Protein AF-A0A5N1GLS6-F1 (afdb_monomer_lite)

Foldseek 3Di:
DDQWDDDPVPDAIWGKLVVVCVVVVHDSVVSVVVCVVCVVVLVVQHDKDWDWDQDPVRDTDTIIIRGGHPVPDPPVPVLNVDDPVRNVVVVVLVVLLVVCVVVVDDPVRNVVVRD

Secondary structure (DSSP, 8-state):
----B-STTTSPPEEEHHHHHHHTT--HHHHHHHHHHTHHHHHHHS-EEEEEEE-TTS-EEEEEEEE--TTSS----HHHHS-HHHHHHHHHHHHHHHHHHHTT--HHHHHHHH-

pLDDT: mean 77.06, std 13.65, range [40.78, 93.69]

Structure (mmCIF, N/CA/C/O backbone):
data_AF-A0A5N1GLS6-F1
#
_entry.id   AF-A0A5N1GLS6-F1
#
loop_
_atom_site.group_PDB
_atom_site.id
_atom_site.type_symbol
_atom_site.label_atom_id
_atom_site.label_alt_id
_atom_site.label_comp_id
_atom_site.label_asym_id
_atom_site.label_entity_id
_atom_site.label_seq_id
_atom_site.pdbx_PDB_ins_code
_atom_site.Cartn_x
_atom_site.Cartn_y
_atom_site.Cartn_z
_atom_site.occupancy
_atom_site.B_iso_or_equiv
_atom_site.auth_seq_id
_atom_site.auth_comp_id
_atom_site.auth_asym_id
_atom_site.auth_atom_id
_atom_site.pdbx_PDB_model_num
ATOM 1 N N . MET A 1 1 ? -7.972 15.994 2.883 1.00 52.28 1 MET A N 1
ATOM 2 C CA . MET A 1 1 ? -7.408 15.013 3.831 1.00 52.28 1 MET A CA 1
ATOM 3 C C . MET A 1 1 ? -6.460 14.088 3.074 1.00 52.28 1 MET A C 1
ATOM 5 O O . MET A 1 1 ? -6.798 13.715 1.957 1.00 52.28 1 MET A O 1
ATOM 9 N N . GLN A 1 2 ? -5.273 13.778 3.602 1.00 53.19 2 GLN A N 1
ATOM 10 C CA . GLN A 1 2 ? -4.263 12.982 2.891 1.0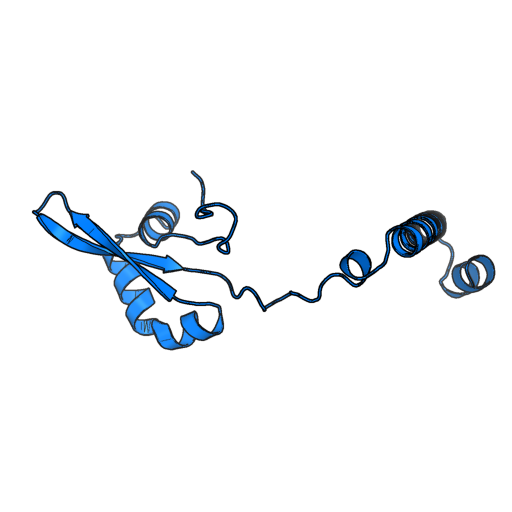0 53.19 2 GLN A CA 1
ATOM 11 C C . GLN A 1 2 ? -4.276 11.536 3.400 1.00 53.19 2 GLN A C 1
ATOM 13 O O . GLN A 1 2 ? -4.043 11.295 4.576 1.00 53.19 2 GLN A O 1
ATOM 18 N N . LEU A 1 3 ? -4.552 10.573 2.517 1.00 62.19 3 LEU A N 1
ATOM 19 C CA . LEU A 1 3 ? -4.688 9.154 2.884 1.00 62.19 3 LEU A CA 1
ATOM 20 C C . LEU A 1 3 ? -3.330 8.438 3.028 1.00 62.19 3 LEU A C 1
ATOM 22 O O . LEU A 1 3 ? -3.244 7.361 3.616 1.00 62.19 3 LEU A O 1
ATOM 26 N N . VAL A 1 4 ? -2.262 9.022 2.480 1.00 64.62 4 VAL A N 1
ATOM 27 C CA . VAL A 1 4 ? -0.961 8.367 2.302 1.00 64.62 4 VAL A CA 1
ATOM 28 C C . VAL A 1 4 ? 0.169 9.228 2.862 1.00 64.62 4 VAL A C 1
ATOM 30 O O . VAL A 1 4 ? 0.352 10.370 2.439 1.00 64.62 4 VAL A O 1
ATOM 33 N N . TYR A 1 5 ? 0.956 8.652 3.773 1.00 64.56 5 TYR A N 1
ATOM 34 C CA . TYR A 1 5 ? 2.082 9.292 4.456 1.00 64.56 5 TYR A CA 1
ATOM 35 C C . TYR A 1 5 ? 3.402 8.644 4.056 1.00 64.56 5 TYR A C 1
ATOM 37 O O . TYR A 1 5 ? 3.500 7.422 3.965 1.00 64.56 5 TYR A O 1
ATOM 45 N N . LEU A 1 6 ? 4.432 9.471 3.880 1.00 66.06 6 LEU A N 1
ATOM 46 C CA . LEU A 1 6 ? 5.808 9.057 3.613 1.00 66.06 6 LEU A CA 1
ATOM 47 C C . LEU A 1 6 ? 6.684 9.509 4.787 1.00 66.06 6 LEU A C 1
ATOM 49 O O . LEU A 1 6 ? 6.700 10.690 5.123 1.00 66.06 6 LEU A O 1
ATOM 53 N N . GLU A 1 7 ? 7.416 8.590 5.420 1.00 57.56 7 GLU A N 1
ATOM 54 C CA . GLU A 1 7 ? 8.451 8.957 6.396 1.00 57.56 7 GLU A CA 1
ATOM 55 C C . GLU A 1 7 ? 9.793 9.138 5.667 1.00 57.56 7 GLU A C 1
ATOM 57 O O . GLU A 1 7 ? 10.357 8.192 5.116 1.00 57.56 7 GLU A O 1
ATOM 62 N N . ASN A 1 8 ? 10.291 10.380 5.649 1.00 54.00 8 ASN A N 1
ATOM 63 C CA . ASN A 1 8 ? 11.650 10.782 5.252 1.00 54.00 8 ASN A CA 1
ATOM 64 C C . ASN A 1 8 ? 12.162 10.253 3.895 1.00 54.00 8 ASN A C 1
ATOM 66 O O . ASN A 1 8 ? 13.361 10.028 3.733 1.00 54.00 8 ASN A O 1
ATOM 70 N N . GLY A 1 9 ? 11.272 10.035 2.920 1.00 54.31 9 GLY A N 1
ATOM 71 C CA . GLY A 1 9 ? 11.624 9.684 1.534 1.00 54.31 9 GLY A CA 1
ATOM 72 C C . GLY A 1 9 ? 12.297 8.317 1.329 1.00 54.31 9 GLY A C 1
ATOM 73 O O . GLY A 1 9 ? 12.618 7.977 0.196 1.00 54.31 9 GLY A O 1
ATOM 74 N N . LYS A 1 10 ? 12.514 7.532 2.395 1.00 54.19 10 LYS A N 1
ATOM 75 C CA . LYS A 1 10 ? 13.148 6.199 2.343 1.00 54.19 10 LYS A CA 1
ATOM 76 C C . LYS A 1 10 ? 12.204 5.053 2.694 1.00 54.19 10 LYS A C 1
ATOM 78 O O . LYS A 1 10 ? 12.513 3.910 2.376 1.00 54.19 10 LYS A O 1
ATOM 83 N N . GLU A 1 11 ? 11.079 5.333 3.349 1.00 61.28 11 GLU A N 1
ATOM 84 C CA . GLU A 1 11 ? 10.084 4.314 3.684 1.00 61.28 11 GLU A CA 1
ATOM 85 C C . GLU A 1 11 ? 8.900 4.330 2.716 1.00 61.28 11 GLU A C 1
ATOM 87 O O . GLU A 1 11 ? 8.429 5.399 2.319 1.00 61.28 11 GLU A O 1
ATOM 92 N N . ALA A 1 12 ? 8.371 3.145 2.394 1.00 63.56 12 ALA A N 1
ATOM 93 C CA . ALA A 1 12 ? 7.150 3.036 1.613 1.00 63.56 12 ALA A CA 1
ATOM 94 C C . ALA A 1 12 ? 5.954 3.754 2.253 1.00 63.56 12 ALA A C 1
ATOM 96 O O . ALA A 1 12 ? 5.839 3.796 3.492 1.00 63.56 12 ALA A O 1
ATOM 97 N N . PRO A 1 13 ? 5.042 4.257 1.397 1.00 76.00 13 PRO A N 1
ATOM 98 C CA . PRO A 1 13 ? 3.822 4.915 1.823 1.00 76.00 13 PRO A CA 1
ATOM 99 C C . PRO A 1 13 ? 3.019 4.057 2.801 1.00 76.00 13 PRO A C 1
ATOM 101 O O . PRO A 1 13 ? 2.919 2.835 2.661 1.00 76.00 13 PRO A O 1
ATOM 104 N N . TYR A 1 14 ? 2.435 4.711 3.801 1.00 80.62 14 TYR A N 1
ATOM 105 C CA . TYR A 1 14 ? 1.557 4.071 4.772 1.00 80.62 14 TYR A CA 1
ATOM 106 C C . TYR A 1 14 ? 0.319 4.913 5.067 1.00 80.62 14 TYR A C 1
ATOM 108 O O . TYR A 1 14 ? 0.326 6.136 4.929 1.00 80.62 14 TYR A O 1
ATOM 116 N N . THR A 1 15 ? -0.725 4.243 5.541 1.00 86.56 15 THR A N 1
ATOM 117 C CA . THR A 1 15 ? -1.955 4.862 6.043 1.00 86.56 15 THR A CA 1
ATOM 118 C C . THR A 1 15 ? -2.115 4.544 7.527 1.00 86.56 15 THR A C 1
ATOM 120 O O . THR A 1 15 ? -1.756 3.451 7.974 1.00 86.56 15 THR A O 1
ATOM 123 N N . LEU A 1 16 ? -2.621 5.502 8.304 1.00 88.81 16 LEU A N 1
ATOM 124 C CA . LEU A 1 16 ? -2.882 5.335 9.737 1.00 88.81 16 LEU A CA 1
ATOM 125 C C . LEU A 1 16 ? -4.310 4.846 9.998 1.00 88.81 16 LEU A C 1
ATOM 127 O O . LEU A 1 16 ? -5.223 5.163 9.235 1.00 88.81 16 LEU A O 1
ATOM 131 N N . SER A 1 17 ? -4.525 4.087 11.075 1.00 89.00 17 SER A N 1
ATOM 132 C CA . SER A 1 17 ? -5.861 3.579 11.404 1.00 89.00 17 SER A CA 1
ATOM 133 C C . SER A 1 17 ? -6.816 4.677 11.856 1.00 89.00 17 SER A C 1
ATOM 135 O O . SER A 1 17 ? -8.011 4.557 11.597 1.00 89.00 17 SER A O 1
ATOM 137 N N . SER A 1 18 ? -6.300 5.748 12.461 1.00 87.88 18 SER A N 1
ATOM 138 C CA . SER A 1 18 ? -7.051 6.973 12.771 1.00 87.88 18 SER A CA 1
ATOM 139 C C . SER A 1 18 ? -7.692 7.584 11.520 1.00 87.88 18 SER A C 1
ATOM 141 O O . SER A 1 18 ? -8.876 7.902 11.508 1.00 87.88 18 SER A O 1
ATOM 143 N N . ILE A 1 19 ? -6.942 7.631 10.423 1.00 87.19 19 ILE A N 1
ATOM 144 C CA . ILE A 1 19 ? -7.388 8.209 9.149 1.00 87.19 19 ILE A CA 1
ATOM 145 C C . ILE A 1 19 ? -8.384 7.298 8.448 1.00 87.19 19 ILE A C 1
ATOM 147 O O . ILE A 1 19 ? -9.382 7.769 7.916 1.00 87.19 19 ILE A O 1
ATOM 151 N N . VAL A 1 20 ? -8.153 5.982 8.479 1.00 87.94 20 VAL A N 1
ATOM 152 C CA . VAL A 1 20 ? -9.139 5.015 7.971 1.00 87.94 20 VAL A CA 1
ATOM 153 C C . VAL A 1 20 ? -10.456 5.142 8.737 1.00 87.94 20 VAL A C 1
ATOM 155 O O . VAL A 1 20 ? -11.516 5.062 8.127 1.00 87.94 20 VAL A O 1
ATOM 158 N N . ALA A 1 21 ? -10.392 5.340 10.055 1.00 90.44 21 ALA A N 1
ATOM 159 C CA . ALA A 1 21 ? -11.569 5.523 10.893 1.00 90.44 21 ALA A CA 1
ATOM 160 C C . ALA A 1 21 ? -12.327 6.809 10.543 1.00 90.44 21 ALA A C 1
ATOM 162 O O . ALA A 1 21 ? -13.542 6.758 10.372 1.00 90.44 21 ALA A O 1
ATOM 163 N N . GLU A 1 22 ? -11.609 7.920 10.356 1.00 88.88 22 GLU A N 1
ATOM 164 C CA . GLU A 1 22 ? -12.189 9.197 9.932 1.00 88.88 22 GLU A CA 1
ATOM 165 C C . GLU A 1 22 ? -12.826 9.099 8.539 1.00 88.88 22 GLU A C 1
ATOM 167 O O . GLU A 1 22 ? -13.983 9.466 8.369 1.00 88.88 22 GLU A O 1
ATOM 172 N N . CYS A 1 23 ? -12.128 8.518 7.556 1.00 86.44 23 CYS A N 1
ATOM 173 C CA . CYS A 1 23 ?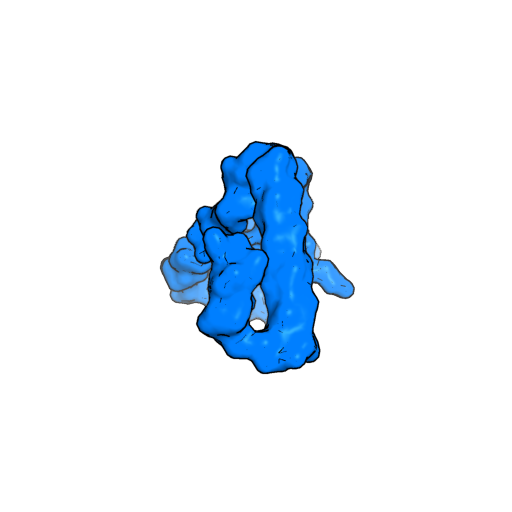 -12.656 8.351 6.198 1.00 86.44 23 CYS A CA 1
ATOM 174 C C . CYS A 1 23 ? -13.850 7.391 6.110 1.00 86.44 23 CYS A C 1
ATOM 176 O O . CYS A 1 23 ? -14.656 7.512 5.192 1.00 86.44 23 CYS A O 1
ATOM 178 N N . ALA A 1 24 ? -13.943 6.408 7.007 1.00 88.38 24 ALA A N 1
ATOM 179 C CA . ALA A 1 24 ? -15.058 5.465 7.053 1.00 88.38 24 ALA A CA 1
ATOM 180 C C . ALA A 1 24 ? -16.164 5.889 8.037 1.00 88.38 24 ALA A C 1
ATOM 182 O O . ALA A 1 24 ? -17.118 5.135 8.207 1.00 88.38 24 ALA A O 1
ATOM 183 N N . GLU A 1 25 ? -16.027 7.050 8.691 1.00 90.38 25 GLU A N 1
ATOM 184 C CA . GLU A 1 25 ? -16.952 7.571 9.709 1.00 90.38 25 GLU A CA 1
ATOM 185 C C . GLU A 1 25 ? -17.270 6.552 10.821 1.00 90.38 25 GLU A C 1
ATOM 187 O O . GLU A 1 25 ? -18.379 6.467 11.352 1.00 90.38 25 GLU A O 1
ATOM 192 N N . VAL A 1 26 ? -16.272 5.748 11.197 1.00 92.50 26 VAL A N 1
ATOM 193 C CA . VAL A 1 26 ? -16.386 4.746 12.263 1.00 92.50 26 VAL A CA 1
ATOM 194 C C . VAL A 1 26 ? -15.467 5.082 13.425 1.00 92.50 26 VAL A C 1
ATOM 196 O O . VAL A 1 26 ? -14.418 5.697 13.277 1.00 92.50 26 VAL A O 1
ATOM 199 N N . GLN A 1 27 ? -15.828 4.600 14.612 1.00 89.62 27 GLN A N 1
ATOM 200 C CA . GLN A 1 27 ? -14.985 4.742 15.795 1.00 89.62 27 GLN A CA 1
ATOM 201 C C . GLN A 1 27 ? -13.619 4.076 15.586 1.00 89.62 27 GLN A C 1
ATOM 203 O O . GLN A 1 27 ? -13.543 2.923 15.145 1.00 89.62 27 GLN A O 1
ATOM 208 N N . HIS A 1 28 ? -12.541 4.765 15.977 1.00 89.69 28 HIS A N 1
ATOM 209 C CA . HIS A 1 28 ? -11.169 4.277 15.800 1.00 89.69 28 HIS A CA 1
ATOM 210 C C . HIS A 1 28 ? -10.968 2.880 16.405 1.00 89.69 28 HIS A C 1
ATOM 212 O O . HIS A 1 28 ? -10.437 1.991 15.737 1.00 89.69 28 HIS A O 1
ATOM 218 N N . HIS A 1 29 ? -11.526 2.633 17.597 1.00 88.56 29 HIS A N 1
ATOM 219 C CA . HIS A 1 29 ? -11.494 1.330 18.268 1.00 88.56 29 HIS A CA 1
ATOM 220 C C . HIS A 1 29 ? -12.011 0.171 17.393 1.00 88.56 29 HIS A C 1
ATOM 222 O O . HIS A 1 29 ? -11.469 -0.939 17.440 1.00 88.56 29 HIS A O 1
ATOM 228 N N . THR A 1 30 ? -13.039 0.412 16.574 1.00 90.94 30 THR A N 1
ATOM 229 C CA . THR A 1 30 ? -13.602 -0.591 15.660 1.00 90.94 30 THR A CA 1
ATOM 230 C C . THR A 1 30 ? -12.571 -0.998 14.615 1.00 90.94 30 THR A C 1
ATOM 232 O O . THR A 1 30 ? -12.329 -2.193 14.416 1.00 90.94 30 THR A O 1
ATOM 235 N N . VAL A 1 31 ? -11.900 -0.020 14.005 1.00 90.94 31 VAL A N 1
ATOM 236 C CA . VAL A 1 31 ? -10.821 -0.254 13.037 1.00 90.94 31 VAL A CA 1
ATOM 237 C C . VAL A 1 31 ? -9.665 -0.995 13.704 1.00 90.94 31 VAL A C 1
ATOM 239 O O . VAL A 1 31 ? -9.206 -2.017 13.192 1.00 90.94 31 VAL A O 1
ATOM 242 N N . THR A 1 32 ? -9.249 -0.571 14.900 1.00 91.06 32 THR A N 1
ATOM 243 C CA . THR A 1 32 ? -8.172 -1.231 15.650 1.00 91.06 32 THR A CA 1
ATOM 244 C C . THR A 1 32 ? -8.494 -2.699 15.953 1.00 91.06 32 THR A C 1
ATOM 246 O O . THR A 1 32 ? -7.640 -3.581 15.820 1.00 91.06 32 THR A O 1
ATOM 249 N N . ARG A 1 33 ? -9.739 -2.989 16.352 1.00 92.12 33 ARG A N 1
ATOM 250 C CA . ARG A 1 33 ? -10.224 -4.352 16.615 1.00 92.12 33 ARG A CA 1
ATOM 251 C C . ARG A 1 33 ? -10.205 -5.203 15.346 1.00 92.12 33 ARG A C 1
ATOM 253 O O . ARG A 1 33 ? -9.772 -6.357 15.401 1.00 92.12 33 ARG A O 1
ATOM 260 N N . LEU A 1 34 ? -10.637 -4.650 14.212 1.00 92.19 34 LEU A N 1
ATOM 261 C CA . LEU A 1 34 ? -10.617 -5.338 12.918 1.00 92.19 34 LEU A CA 1
ATOM 262 C C . LEU A 1 34 ? -9.191 -5.646 12.456 1.00 92.19 34 LEU A C 1
ATOM 264 O O . LEU A 1 34 ? -8.923 -6.779 12.050 1.00 92.19 34 LEU A O 1
ATOM 268 N N . ILE A 1 35 ? -8.269 -4.690 12.599 1.00 91.12 35 ILE A N 1
ATOM 269 C CA . ILE A 1 35 ? -6.852 -4.875 12.265 1.00 91.12 35 ILE A CA 1
ATOM 270 C C . ILE A 1 35 ? -6.253 -6.016 13.087 1.00 91.12 35 ILE A C 1
ATOM 272 O O . ILE A 1 35 ? -5.630 -6.909 12.520 1.00 91.12 35 ILE A O 1
ATOM 276 N N . ARG A 1 36 ? -6.503 -6.056 14.402 1.00 89.62 36 ARG A N 1
ATOM 277 C CA . ARG A 1 36 ? -6.041 -7.153 15.273 1.00 89.62 36 ARG A CA 1
ATOM 278 C C . ARG A 1 36 ? -6.633 -8.500 14.863 1.00 89.62 36 ARG A C 1
ATOM 280 O O . ARG A 1 36 ? -5.903 -9.475 14.719 1.00 89.62 36 ARG A O 1
ATOM 287 N N . LYS A 1 37 ? -7.946 -8.551 14.611 1.00 93.69 37 LYS A N 1
ATOM 288 C CA . LYS A 1 37 ? -8.645 -9.782 14.201 1.00 93.69 37 LYS A CA 1
ATOM 289 C C . LYS A 1 37 ? -8.129 -10.328 12.867 1.00 93.69 37 LYS A C 1
ATOM 291 O O . LYS A 1 37 ? -8.083 -11.539 12.674 1.00 93.69 37 LYS A O 1
ATOM 296 N N . ARG A 1 38 ? -7.771 -9.449 11.929 1.00 90.56 38 ARG A N 1
ATOM 297 C CA . ARG A 1 38 ? -7.336 -9.810 10.571 1.00 90.56 38 ARG A CA 1
ATOM 298 C C . ARG A 1 38 ? -5.833 -9.642 10.355 1.00 90.56 38 ARG A C 1
ATOM 300 O O . ARG A 1 38 ? -5.387 -9.689 9.213 1.00 90.56 38 ARG A O 1
ATOM 307 N N . GLN A 1 39 ? -5.040 -9.523 11.419 1.00 86.62 39 GLN A N 1
ATOM 308 C CA . GLN A 1 39 ? -3.622 -9.170 11.331 1.00 86.62 39 GLN A CA 1
ATOM 309 C C . GLN A 1 39 ? -2.819 -10.130 10.442 1.00 86.62 39 GLN A C 1
ATOM 311 O O . GLN A 1 39 ? -2.035 -9.686 9.611 1.00 86.62 39 GLN A O 1
ATOM 316 N N . SER A 1 40 ? -3.071 -11.440 10.541 1.00 84.88 40 SER A N 1
ATOM 317 C CA . SER A 1 40 ? -2.437 -12.447 9.673 1.00 84.88 40 SER A CA 1
ATOM 318 C C . SER A 1 40 ? -2.761 -12.237 8.187 1.00 84.88 40 SER A C 1
ATOM 320 O O . SER A 1 40 ? -1.890 -12.391 7.338 1.00 84.88 40 SER A O 1
ATOM 322 N N . SER A 1 41 ? -3.998 -11.847 7.861 1.00 84.50 41 SER A N 1
ATOM 323 C CA . SER A 1 41 ? -4.400 -11.557 6.479 1.00 84.50 41 SER A CA 1
ATOM 324 C C . SER A 1 41 ? -3.806 -10.240 5.988 1.00 84.50 41 SER A C 1
ATOM 326 O O . SER A 1 41 ? -3.292 -10.196 4.879 1.00 84.50 41 SER A O 1
ATOM 328 N N . LEU A 1 42 ? -3.803 -9.200 6.825 1.00 84.50 42 LEU A N 1
ATOM 329 C CA . LEU A 1 42 ? -3.200 -7.906 6.498 1.00 84.50 42 LEU A CA 1
ATOM 330 C C . LEU A 1 42 ? -1.688 -8.024 6.269 1.00 84.50 42 LEU A C 1
ATOM 332 O O . LEU A 1 42 ? -1.177 -7.456 5.311 1.00 84.50 42 LEU A O 1
ATOM 336 N N . ASN A 1 43 ? -1.000 -8.862 7.048 1.00 82.88 43 ASN A N 1
ATOM 337 C CA . ASN A 1 43 ? 0.423 -9.146 6.859 1.00 82.88 43 ASN A CA 1
ATOM 338 C C . ASN A 1 43 ? 0.757 -9.786 5.495 1.00 82.88 43 ASN A C 1
ATOM 340 O O . ASN A 1 43 ? 1.900 -9.700 5.052 1.00 82.88 43 ASN A O 1
ATOM 344 N N . LYS A 1 44 ? -0.214 -10.399 4.796 1.00 81.38 44 LYS A N 1
ATOM 345 C CA . LYS A 1 44 ? -0.022 -10.895 3.416 1.00 81.38 44 LYS A CA 1
ATOM 346 C C . LYS A 1 44 ? 0.051 -9.754 2.395 1.00 81.38 44 LYS A C 1
ATOM 348 O O . LYS A 1 44 ? 0.706 -9.902 1.361 1.00 81.38 44 LYS A O 1
ATOM 353 N N . PHE A 1 45 ? -0.617 -8.637 2.690 1.00 75.88 45 PHE A N 1
ATOM 354 C CA . PHE A 1 45 ? -0.711 -7.451 1.837 1.00 75.88 45 PHE A CA 1
ATOM 355 C C . PHE A 1 45 ? 0.331 -6.382 2.157 1.00 75.88 45 PHE A C 1
ATOM 357 O O . PHE A 1 45 ? 0.424 -5.420 1.409 1.00 75.88 45 PHE A O 1
ATOM 364 N N . GLY A 1 46 ? 1.115 -6.539 3.223 1.00 75.12 46 GLY A N 1
ATOM 365 C CA . GLY A 1 46 ? 2.165 -5.600 3.609 1.00 75.12 46 GLY A CA 1
ATOM 366 C C . GLY A 1 46 ? 2.438 -5.640 5.110 1.00 75.12 46 GLY A C 1
ATOM 367 O O . GLY A 1 46 ? 1.761 -6.332 5.865 1.00 75.12 46 GLY A O 1
ATOM 368 N N . LYS A 1 47 ? 3.473 -4.930 5.567 1.00 79.75 47 LYS A N 1
ATOM 369 C CA . LYS A 1 47 ? 3.869 -4.952 6.983 1.00 79.75 47 LYS A CA 1
ATOM 370 C C . LYS A 1 47 ? 2.940 -4.060 7.808 1.00 79.75 47 LYS A C 1
ATOM 372 O O . LYS A 1 47 ? 2.908 -2.849 7.604 1.00 79.75 47 LYS A O 1
ATOM 377 N N . VAL A 1 48 ? 2.252 -4.645 8.787 1.00 83.06 48 VAL A N 1
ATOM 378 C CA . VAL A 1 48 ? 1.445 -3.895 9.759 1.00 83.06 48 VAL A CA 1
ATOM 379 C C . VAL A 1 48 ? 2.315 -3.493 10.952 1.00 83.06 48 VAL A C 1
ATOM 381 O O . VAL A 1 48 ? 2.814 -4.347 11.686 1.00 83.06 48 VAL A O 1
ATOM 384 N N . GLY A 1 49 ? 2.503 -2.187 11.146 1.00 84.75 49 GLY A N 1
ATOM 385 C CA . GLY A 1 49 ? 3.178 -1.603 12.311 1.00 84.75 49 GLY A CA 1
ATOM 386 C C . GLY A 1 49 ? 2.212 -0.811 13.192 1.00 84.75 49 GLY A C 1
ATOM 387 O O . GLY A 1 49 ? 1.028 -0.709 12.887 1.00 84.75 49 GLY A O 1
ATOM 388 N N . PHE A 1 50 ? 2.706 -0.221 14.280 1.00 86.12 50 PHE A N 1
ATOM 389 C CA . PHE A 1 50 ? 1.936 0.727 15.088 1.00 86.12 50 PHE A CA 1
ATOM 390 C C . PHE A 1 50 ? 2.841 1.789 15.713 1.00 86.12 50 PHE A C 1
ATOM 392 O O . PHE A 1 50 ? 4.021 1.544 15.964 1.00 86.12 50 PHE A O 1
ATOM 399 N N . LYS A 1 51 ? 2.269 2.962 15.972 1.00 82.69 51 LYS A N 1
ATOM 400 C CA . LYS A 1 51 ? 2.813 4.002 16.844 1.00 82.69 51 LYS A CA 1
ATOM 401 C C . LYS A 1 51 ? 1.980 4.050 18.119 1.00 82.69 51 LYS A C 1
ATOM 403 O O . LYS A 1 51 ? 0.785 3.770 18.100 1.00 82.69 51 LYS A O 1
ATOM 408 N N . ILE A 1 52 ? 2.627 4.376 19.230 1.00 81.56 52 ILE A N 1
ATOM 409 C CA . ILE A 1 52 ? 1.933 4.649 20.487 1.00 81.56 52 ILE A CA 1
ATOM 410 C C . ILE A 1 52 ? 1.713 6.155 20.553 1.00 81.56 52 ILE A C 1
ATOM 412 O O . ILE A 1 52 ? 2.674 6.914 20.448 1.00 81.56 52 ILE A O 1
ATOM 416 N N . GLN A 1 53 ? 0.463 6.565 20.720 1.00 75.19 53 GLN A N 1
ATOM 417 C CA . GLN A 1 53 ? 0.070 7.951 20.932 1.00 75.19 53 GLN A CA 1
ATOM 418 C C . GLN A 1 53 ? -0.541 8.103 22.325 1.00 75.19 53 GLN A C 1
ATOM 420 O O . GLN A 1 53 ? -1.161 7.177 22.852 1.00 75.19 53 GLN A O 1
ATOM 425 N N . ALA A 1 54 ? -0.316 9.256 22.948 1.00 72.06 54 ALA A N 1
ATOM 426 C CA . ALA A 1 54 ? -1.002 9.615 24.181 1.00 72.06 54 ALA A CA 1
ATOM 427 C C . ALA A 1 54 ? -2.406 10.124 23.826 1.00 72.06 54 ALA A C 1
ATOM 429 O O . ALA A 1 54 ? -2.537 11.016 22.994 1.00 72.06 54 ALA A O 1
ATOM 430 N N . SER A 1 55 ? -3.434 9.534 24.432 1.00 72.56 55 SER A N 1
ATOM 431 C CA . SER A 1 55 ? -4.813 10.025 24.369 1.00 72.56 55 SER A CA 1
ATOM 432 C C . SER A 1 55 ? -4.994 11.210 25.323 1.00 72.56 55 SER A C 1
ATOM 434 O O . SER A 1 55 ? -4.274 11.320 26.318 1.00 72.56 55 SER A O 1
ATOM 436 N N . GLU A 1 56 ? -6.004 12.047 25.075 1.00 67.00 56 GLU A N 1
ATOM 437 C CA . GLU A 1 56 ? -6.430 13.129 25.980 1.00 67.00 56 GLU A CA 1
ATOM 438 C C . GLU A 1 56 ? -6.749 12.625 27.398 1.00 67.00 56 GLU A C 1
ATOM 440 O O . GLU A 1 56 ? -6.552 13.332 28.380 1.00 67.00 56 GLU A O 1
ATOM 445 N N . SER A 1 57 ? -7.163 11.361 27.521 1.00 69.75 57 SER A N 1
ATOM 446 C CA . SER A 1 57 ? -7.414 10.687 28.803 1.00 69.75 57 SER A CA 1
ATOM 447 C C . SER A 1 57 ? -6.145 10.207 29.533 1.00 69.75 57 SER A C 1
ATOM 449 O O . SER A 1 57 ? -6.236 9.576 30.585 1.00 69.75 57 SER A O 1
ATOM 451 N N . GLY A 1 58 ? -4.953 10.424 28.964 1.00 68.69 58 GLY A N 1
ATOM 452 C CA . GLY A 1 58 ? -3.678 9.891 29.461 1.00 68.69 58 GLY A CA 1
ATOM 453 C C . GLY A 1 58 ? -3.436 8.412 29.130 1.00 68.69 58 GLY A C 1
ATOM 454 O O . GLY A 1 58 ? -2.356 7.880 29.400 1.00 68.69 58 GLY A O 1
ATOM 455 N N . GLN A 1 59 ? -4.404 7.726 28.515 1.00 72.81 59 GLN A N 1
ATOM 456 C CA . GLN A 1 59 ? -4.238 6.342 28.077 1.00 72.81 59 GLN A CA 1
ATOM 457 C C . GLN A 1 59 ? -3.354 6.258 26.825 1.00 72.81 59 GLN A C 1
ATOM 459 O O . GLN A 1 59 ? -3.426 7.091 25.924 1.00 72.81 59 GLN A O 1
ATOM 464 N N . LYS A 1 60 ? -2.504 5.229 26.755 1.00 76.75 60 LYS A N 1
ATOM 465 C CA . LYS A 1 60 ? -1.671 4.962 25.575 1.00 76.75 60 LYS A CA 1
ATOM 466 C C . LYS A 1 60 ? -2.507 4.251 24.515 1.00 76.75 60 LYS A C 1
ATOM 468 O O . LYS 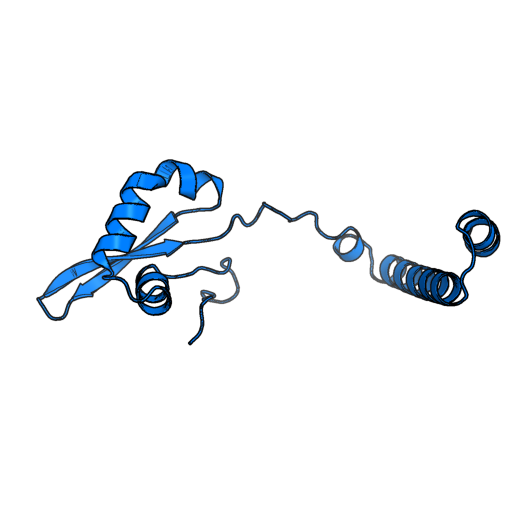A 1 60 ? -2.855 3.083 24.687 1.00 76.75 60 LYS A O 1
ATOM 473 N N . GLU A 1 61 ? -2.782 4.926 23.408 1.00 79.75 61 GLU A N 1
ATOM 474 C CA . GLU A 1 61 ? -3.507 4.364 22.273 1.00 79.75 61 GLU A CA 1
ATOM 475 C C . GLU A 1 61 ? -2.537 3.909 21.174 1.00 79.75 61 GLU A C 1
ATOM 477 O O . GLU A 1 61 ? -1.474 4.494 20.963 1.00 79.75 61 GLU A O 1
ATOM 482 N N . LYS A 1 62 ? -2.871 2.805 20.496 1.00 84.44 62 LYS A N 1
ATOM 483 C CA . LYS A 1 62 ? -2.080 2.290 19.371 1.00 84.44 62 LYS A CA 1
ATOM 484 C C . LYS A 1 62 ? -2.714 2.756 18.070 1.00 84.44 62 LYS A C 1
ATOM 486 O O . LYS A 1 62 ? -3.792 2.270 17.735 1.00 84.44 62 LYS A O 1
ATOM 491 N N . ASP A 1 63 ? -2.008 3.594 17.325 1.00 85.25 63 ASP A N 1
ATOM 492 C CA . ASP A 1 63 ? -2.371 3.949 15.955 1.00 85.25 63 ASP A CA 1
ATOM 493 C C . ASP A 1 63 ? -1.583 3.062 14.982 1.00 85.25 63 ASP A C 1
ATOM 495 O O . ASP A 1 63 ? -0.349 3.005 15.016 1.00 85.25 63 ASP A O 1
ATOM 499 N N . TYR A 1 64 ? -2.286 2.280 14.170 1.00 87.56 64 TYR A N 1
ATOM 500 C CA . TYR A 1 64 ? -1.681 1.270 13.310 1.00 87.56 64 TYR A CA 1
ATOM 501 C C . TYR A 1 64 ? -1.214 1.886 11.994 1.00 87.56 64 TYR A C 1
ATOM 503 O O . TYR A 1 64 ? -1.968 2.567 11.313 1.00 87.56 64 TYR A O 1
ATOM 511 N N . LYS A 1 65 ? 0.022 1.573 11.599 1.00 86.12 65 LYS A N 1
ATOM 512 C CA . LYS A 1 65 ? 0.563 1.865 10.270 1.00 86.12 65 LYS A CA 1
ATOM 513 C C . LYS A 1 65 ? 0.267 0.690 9.346 1.00 86.12 65 LYS A C 1
ATOM 515 O O . LYS A 1 65 ? 0.845 -0.389 9.509 1.00 86.12 65 LYS A O 1
ATOM 520 N N . LEU A 1 66 ? -0.603 0.912 8.373 1.00 83.44 66 LEU A N 1
ATOM 521 C CA . LEU A 1 66 ? -0.907 -0.023 7.300 1.00 83.44 66 LEU A CA 1
ATOM 522 C C . LEU A 1 66 ? -0.042 0.339 6.092 1.00 83.44 66 LEU A C 1
ATOM 524 O O . LEU A 1 66 ? -0.219 1.400 5.500 1.00 83.44 66 LEU A O 1
ATOM 528 N N . ARG A 1 67 ? 0.923 -0.520 5.757 1.00 78.44 67 ARG A N 1
ATOM 529 C CA . ARG A 1 67 ? 1.727 -0.394 4.534 1.00 78.44 67 ARG A CA 1
ATOM 530 C C . ARG A 1 67 ? 1.206 -1.345 3.476 1.00 78.44 67 ARG A C 1
ATOM 532 O O . ARG A 1 67 ? 0.847 -2.479 3.793 1.00 78.44 67 ARG A O 1
ATOM 539 N N . GLU A 1 68 ? 1.250 -0.903 2.231 1.00 66.81 68 GLU A N 1
ATOM 540 C CA . GLU A 1 68 ? 1.111 -1.795 1.088 1.00 66.81 68 GLU A CA 1
ATOM 541 C C . GLU A 1 68 ? 2.405 -2.603 0.893 1.00 66.81 68 GLU A C 1
ATOM 543 O O . GLU A 1 68 ? 3.497 -2.209 1.318 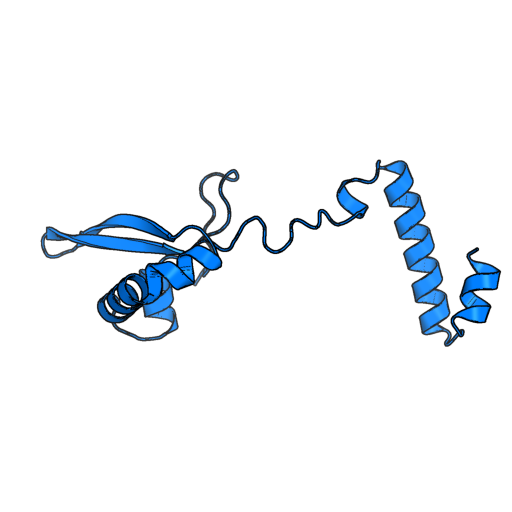1.00 66.81 68 GLU A O 1
ATOM 548 N N . ARG A 1 69 ? 2.300 -3.787 0.292 1.00 64.81 69 ARG A N 1
ATOM 549 C CA . ARG A 1 69 ? 3.443 -4.638 -0.022 1.00 64.81 69 ARG A CA 1
ATOM 550 C C . ARG A 1 69 ? 4.309 -3.900 -1.037 1.00 64.81 69 ARG A C 1
ATOM 552 O O . ARG A 1 69 ? 3.961 -3.846 -2.211 1.00 64.81 69 ARG A O 1
ATOM 559 N N . GLU A 1 70 ? 5.502 -3.485 -0.613 1.00 57.88 70 GLU A N 1
ATOM 560 C CA . GLU A 1 70 ? 6.569 -2.958 -1.488 1.00 57.88 70 GLU A CA 1
ATOM 561 C C . GLU A 1 70 ? 6.905 -3.876 -2.684 1.00 57.88 70 GLU A C 1
ATOM 563 O O . GLU A 1 70 ? 7.560 -3.458 -3.631 1.00 57.88 70 GLU A O 1
ATOM 568 N N . ASN A 1 71 ? 6.439 -5.129 -2.652 1.00 47.22 71 ASN A N 1
ATOM 569 C CA . ASN A 1 71 ? 6.720 -6.180 -3.624 1.00 47.22 71 ASN A CA 1
ATOM 570 C C . ASN A 1 71 ? 5.478 -6.722 -4.359 1.00 47.22 71 ASN A C 1
ATOM 572 O O . ASN A 1 71 ? 5.562 -7.806 -4.928 1.00 47.22 71 ASN A O 1
ATOM 576 N N . ALA A 1 72 ? 4.320 -6.047 -4.343 1.00 45.34 72 ALA A N 1
ATOM 577 C CA . ALA A 1 72 ? 3.197 -6.487 -5.185 1.00 45.34 72 ALA A CA 1
ATOM 578 C C . ALA A 1 72 ? 3.397 -6.113 -6.663 1.00 45.34 72 ALA A C 1
ATOM 580 O O . ALA A 1 72 ? 2.958 -6.868 -7.524 1.00 45.34 72 ALA A O 1
ATOM 581 N N . ARG A 1 73 ? 4.125 -5.025 -6.963 1.00 40.78 73 ARG A N 1
ATOM 582 C CA . ARG A 1 73 ? 4.688 -4.722 -8.291 1.00 40.78 73 ARG A CA 1
ATOM 583 C C . ARG A 1 73 ? 5.938 -3.841 -8.174 1.00 40.78 73 ARG A C 1
ATOM 585 O O . ARG A 1 73 ? 5.937 -2.693 -8.588 1.00 40.78 73 ARG A O 1
ATOM 592 N N . LYS A 1 74 ? 7.047 -4.418 -7.714 1.00 46.56 74 LYS A N 1
ATOM 593 C CA . LYS A 1 74 ? 8.311 -4.184 -8.425 1.00 46.56 74 LYS A CA 1
ATOM 594 C C . LYS A 1 74 ? 8.455 -5.284 -9.475 1.00 46.56 74 LYS A C 1
ATOM 596 O O . LYS A 1 74 ? 9.426 -6.023 -9.487 1.00 46.56 74 LYS A O 1
ATOM 601 N N . SER A 1 75 ? 7.493 -5.383 -10.397 1.00 44.22 75 SER A N 1
ATOM 602 C CA . SER A 1 75 ? 7.986 -5.477 -11.766 1.00 44.22 75 SER A CA 1
ATOM 603 C C . SER A 1 75 ? 8.554 -4.093 -11.954 1.00 44.22 75 SER A C 1
ATOM 605 O O . SER A 1 75 ? 7.789 -3.172 -12.222 1.00 44.22 75 SER A O 1
ATOM 607 N N . THR A 1 76 ? 9.841 -3.909 -11.658 1.00 46.72 76 THR A N 1
ATOM 608 C CA . THR A 1 76 ? 10.569 -2.774 -12.202 1.00 46.72 76 THR A CA 1
ATOM 609 C C . THR A 1 76 ? 10.102 -2.726 -13.651 1.00 46.72 76 THR A C 1
ATOM 611 O O . THR A 1 76 ? 10.234 -3.758 -14.327 1.00 46.72 76 THR A O 1
ATOM 614 N N . PRO A 1 77 ? 9.358 -1.691 -14.088 1.00 54.41 77 PRO A N 1
ATOM 615 C CA . PRO A 1 77 ? 8.955 -1.632 -15.482 1.00 54.41 77 PRO A CA 1
ATOM 616 C C . PRO A 1 77 ? 10.244 -1.879 -16.254 1.00 54.41 77 PRO A C 1
ATOM 618 O O . PRO A 1 77 ? 11.256 -1.304 -15.867 1.00 54.41 77 PRO A O 1
ATOM 621 N N . ALA A 1 78 ? 10.276 -2.785 -17.234 1.00 53.78 78 ALA A N 1
ATOM 622 C CA . ALA A 1 78 ? 11.527 -3.100 -17.943 1.00 53.78 78 ALA A CA 1
ATOM 623 C C . ALA A 1 78 ? 12.276 -1.813 -18.370 1.00 53.78 78 ALA A C 1
ATOM 625 O O . ALA A 1 78 ? 13.497 -1.758 -18.351 1.00 53.78 78 ALA A O 1
ATOM 626 N N . LEU A 1 79 ? 11.496 -0.753 -18.591 1.00 54.12 79 LEU A N 1
ATOM 627 C CA . LEU A 1 79 ? 11.833 0.661 -18.707 1.00 54.12 79 LEU A CA 1
ATOM 628 C C . LEU A 1 79 ? 12.850 1.253 -17.700 1.00 54.12 79 LEU A C 1
ATOM 630 O O . LEU A 1 79 ? 13.656 2.078 -18.103 1.00 54.12 79 LEU A O 1
ATOM 634 N N . ASP A 1 80 ? 12.804 0.881 -16.419 1.00 54.94 80 ASP A N 1
ATOM 635 C CA . ASP A 1 80 ? 13.664 1.398 -15.332 1.00 54.94 80 ASP A CA 1
ATOM 636 C C . ASP A 1 80 ? 14.953 0.560 -15.166 1.00 54.94 80 ASP A C 1
ATOM 638 O O . ASP A 1 80 ? 15.855 0.923 -14.415 1.00 54.94 80 ASP A O 1
ATOM 642 N N . LEU A 1 81 ? 15.027 -0.589 -15.854 1.00 59.69 81 LEU A N 1
ATOM 643 C CA . LEU A 1 81 ? 16.228 -1.429 -15.990 1.00 59.69 81 LEU A CA 1
ATOM 644 C C . LEU A 1 81 ? 16.952 -1.186 -17.324 1.00 59.69 81 LEU A C 1
ATOM 646 O O . LEU A 1 81 ? 18.054 -1.694 -17.514 1.00 59.69 81 LEU A O 1
ATOM 650 N N . MET A 1 82 ? 16.327 -0.440 -18.238 1.00 59.28 82 MET A N 1
ATOM 651 C CA . MET A 1 82 ? 16.901 -0.045 -19.518 1.00 59.28 82 MET A CA 1
ATOM 652 C C . MET A 1 82 ? 17.867 1.115 -19.303 1.00 59.28 82 MET A C 1
ATOM 654 O O . MET A 1 82 ? 17.551 2.098 -18.631 1.00 59.28 82 MET A O 1
ATOM 658 N N . THR A 1 83 ? 19.051 1.014 -19.896 1.00 68.25 83 THR A N 1
ATOM 659 C CA . THR A 1 83 ? 19.968 2.156 -19.966 1.00 68.25 83 THR A CA 1
ATOM 660 C C . THR A 1 83 ? 19.308 3.311 -20.735 1.00 68.25 83 THR A C 1
ATOM 662 O O . THR A 1 83 ? 18.393 3.095 -21.533 1.00 68.25 83 THR A O 1
ATOM 665 N N . GLY A 1 84 ? 19.728 4.560 -20.488 1.00 67.50 84 GLY A N 1
ATOM 666 C CA . GLY A 1 84 ? 19.064 5.752 -21.047 1.00 67.50 84 GLY A CA 1
ATOM 667 C C . GLY A 1 84 ? 18.867 5.713 -22.572 1.00 67.50 84 GLY A C 1
ATOM 668 O O . GLY A 1 84 ? 17.840 6.175 -23.070 1.00 67.50 84 GLY A O 1
ATOM 669 N N . ASP A 1 85 ? 19.793 5.080 -23.294 1.00 73.12 85 ASP A N 1
ATOM 670 C CA . ASP A 1 85 ? 19.738 4.922 -24.751 1.00 73.12 85 ASP A CA 1
ATOM 671 C C . ASP A 1 85 ? 18.712 3.867 -25.205 1.00 73.12 85 ASP A C 1
ATOM 673 O O . ASP A 1 85 ? 17.997 4.057 -26.191 1.00 73.12 85 ASP A O 1
ATOM 677 N N . GLU A 1 86 ? 18.590 2.756 -24.474 1.00 74.19 86 GLU A N 1
ATOM 678 C CA . GLU A 1 86 ? 17.591 1.710 -24.736 1.00 74.19 86 GLU A CA 1
ATOM 679 C C . GLU A 1 86 ? 16.174 2.226 -24.460 1.00 74.19 86 GLU A C 1
ATOM 681 O O . GLU A 1 86 ? 15.235 1.935 -25.206 1.00 74.19 86 GLU A O 1
ATOM 686 N N . LEU A 1 87 ? 16.036 3.062 -23.428 1.00 77.69 87 LEU A N 1
ATOM 687 C CA . LEU A 1 87 ? 14.788 3.727 -23.080 1.00 77.69 87 LEU A CA 1
ATOM 688 C C . LEU A 1 87 ? 14.314 4.684 -24.183 1.00 77.69 87 LEU A C 1
ATOM 690 O O . LEU A 1 87 ? 13.121 4.721 -24.495 1.00 77.69 87 LEU A O 1
ATOM 694 N N . ALA A 1 88 ? 15.232 5.450 -24.778 1.00 78.94 88 ALA A N 1
ATOM 695 C CA . ALA A 1 88 ? 14.913 6.358 -25.877 1.00 78.94 88 ALA A CA 1
ATOM 696 C C . ALA A 1 88 ? 14.351 5.590 -27.085 1.00 78.94 88 ALA A C 1
ATOM 698 O O . ALA A 1 88 ? 13.244 5.884 -27.540 1.00 78.94 88 ALA A O 1
ATOM 699 N N . ARG A 1 89 ? 15.037 4.520 -27.508 1.00 79.69 89 ARG A N 1
ATOM 700 C CA . ARG A 1 89 ? 14.591 3.653 -28.615 1.00 79.69 89 ARG A CA 1
ATOM 701 C C . ARG A 1 89 ? 13.234 3.012 -28.341 1.00 79.69 89 ARG A C 1
ATOM 703 O O . ARG A 1 89 ? 12.377 2.958 -29.220 1.00 79.69 89 ARG A O 1
ATOM 710 N N . TYR A 1 90 ? 13.010 2.550 -27.110 1.00 81.56 90 TYR A N 1
ATOM 711 C CA . TYR A 1 90 ? 11.727 1.970 -26.721 1.00 81.56 90 TYR A CA 1
ATOM 712 C C . TYR A 1 90 ? 10.581 2.989 -26.800 1.00 81.56 90 TYR A C 1
ATOM 714 O O . TYR A 1 90 ? 9.498 2.667 -27.289 1.00 81.56 90 TYR A O 1
ATOM 722 N N . ARG A 1 91 ? 10.805 4.231 -26.351 1.00 81.69 91 ARG A N 1
ATOM 723 C CA . ARG A 1 91 ? 9.796 5.303 -26.411 1.00 81.69 91 ARG A CA 1
ATOM 724 C C . ARG A 1 91 ? 9.456 5.706 -27.843 1.00 81.69 91 ARG A C 1
ATOM 726 O O . ARG A 1 91 ? 8.283 5.933 -28.144 1.00 81.69 91 ARG A O 1
ATOM 733 N N . GLU A 1 92 ? 10.453 5.772 -28.717 1.00 86.38 92 GLU A N 1
ATOM 734 C CA . GLU A 1 92 ? 10.257 6.052 -30.143 1.00 86.38 92 GLU A CA 1
ATOM 735 C C . GLU A 1 92 ? 9.410 4.960 -30.806 1.00 86.38 92 GLU A C 1
ATOM 737 O O . GLU A 1 92 ? 8.386 5.261 -31.422 1.00 86.38 92 GLU A O 1
ATOM 742 N N . LEU A 1 93 ? 9.756 3.688 -30.583 1.00 85.81 93 LEU A N 1
ATOM 743 C CA . LEU A 1 93 ? 8.980 2.551 -31.088 1.00 85.81 93 LEU A CA 1
ATOM 744 C C . LEU A 1 93 ? 7.545 2.545 -30.553 1.00 85.81 93 LEU A C 1
ATOM 746 O O . LEU A 1 93 ? 6.602 2.351 -31.319 1.00 85.81 93 LEU A O 1
ATOM 750 N N . ALA A 1 94 ? 7.357 2.801 -29.256 1.00 86.44 94 ALA A N 1
ATOM 751 C CA . ALA A 1 94 ? 6.028 2.882 -28.659 1.00 86.44 94 ALA A CA 1
ATOM 752 C C . ALA A 1 94 ? 5.182 3.994 -29.303 1.00 86.44 94 ALA A C 1
ATOM 754 O O . ALA A 1 94 ? 4.002 3.788 -29.579 1.00 86.44 94 ALA A O 1
ATOM 755 N N . THR A 1 95 ? 5.789 5.146 -29.595 1.00 89.06 95 THR A N 1
ATOM 756 C CA . THR A 1 95 ? 5.113 6.276 -30.248 1.00 89.06 95 THR A CA 1
ATOM 757 C C . THR A 1 95 ? 4.661 5.919 -31.665 1.00 89.06 95 THR A C 1
ATOM 759 O O . THR A 1 95 ? 3.513 6.181 -32.024 1.00 89.06 95 THR A O 1
ATOM 762 N N . LEU A 1 96 ? 5.521 5.262 -32.450 1.00 87.69 96 LEU A N 1
ATOM 763 C CA . LEU A 1 96 ? 5.188 4.806 -33.804 1.00 87.69 96 LEU A CA 1
ATOM 764 C C . LEU A 1 96 ? 4.072 3.755 -33.796 1.00 87.69 96 LEU A C 1
ATOM 766 O O . LEU A 1 96 ? 3.114 3.860 -34.557 1.00 87.69 96 LEU A O 1
ATOM 770 N N . VAL A 1 97 ? 4.140 2.777 -32.891 1.00 87.25 97 VAL A N 1
ATOM 771 C CA . VAL A 1 97 ? 3.098 1.746 -32.761 1.00 87.25 97 VAL A CA 1
ATOM 772 C C . VAL A 1 97 ? 1.752 2.365 -32.375 1.00 87.25 97 VAL A C 1
ATOM 774 O O . VAL A 1 97 ? 0.733 2.007 -32.960 1.00 87.25 97 VAL A O 1
ATOM 777 N N . ILE A 1 98 ? 1.728 3.326 -31.445 1.00 88.31 98 ILE A N 1
ATOM 778 C CA . ILE A 1 98 ? 0.499 4.047 -31.070 1.00 88.31 98 ILE A CA 1
ATOM 779 C C . ILE A 1 98 ? -0.062 4.835 -32.261 1.00 88.31 98 ILE A C 1
ATOM 781 O O . ILE A 1 98 ? -1.269 4.807 -32.496 1.00 88.31 98 ILE A O 1
ATOM 785 N N . MET A 1 99 ? 0.794 5.510 -33.034 1.00 88.06 99 MET A N 1
ATOM 786 C CA . MET A 1 99 ? 0.385 6.215 -34.251 1.00 88.06 99 MET A CA 1
ATOM 787 C C . MET A 1 99 ? -0.284 5.263 -35.251 1.00 88.06 99 MET A C 1
ATOM 789 O O . MET A 1 99 ? -1.369 5.570 -35.744 1.00 88.06 99 MET A O 1
ATOM 793 N N . TYR A 1 100 ? 0.312 4.098 -35.508 1.00 88.50 100 TYR A N 1
ATOM 794 C CA . TYR A 1 100 ? -0.255 3.123 -36.438 1.00 88.50 100 TYR A CA 1
ATOM 795 C C . TYR A 1 100 ? -1.555 2.491 -35.928 1.00 88.50 100 TYR A C 1
ATOM 797 O O . TYR A 1 100 ? -2.495 2.313 -36.701 1.00 88.50 100 TYR A O 1
ATOM 805 N N . LEU A 1 101 ? -1.661 2.224 -34.623 1.00 87.44 101 LEU A N 1
ATOM 806 C CA . LEU A 1 101 ? -2.912 1.760 -34.016 1.00 87.44 101 LEU A CA 1
ATOM 807 C C . LEU A 1 101 ? -4.029 2.805 -34.142 1.00 87.44 101 LEU A C 1
ATOM 809 O O . LEU A 1 101 ? -5.162 2.450 -34.458 1.00 87.44 101 LEU A O 1
ATOM 813 N N . ASN A 1 102 ? -3.716 4.092 -33.965 1.00 89.81 102 ASN A N 1
ATOM 814 C CA . ASN A 1 102 ? -4.682 5.181 -34.155 1.00 89.81 102 ASN A CA 1
ATOM 815 C C . ASN A 1 102 ? -5.116 5.344 -35.620 1.00 89.81 102 ASN A C 1
ATOM 817 O O . ASN A 1 102 ? -6.232 5.783 -35.884 1.00 89.81 102 ASN A O 1
ATOM 821 N N . GLN A 1 103 ? -4.258 4.974 -36.571 1.00 89.81 103 GLN A N 1
ATOM 822 C CA . GLN A 1 103 ? -4.587 4.906 -37.998 1.00 89.81 103 GLN A CA 1
ATOM 823 C C . GLN A 1 103 ? -5.378 3.639 -38.374 1.00 89.81 103 GLN A C 1
ATOM 825 O O . GLN A 1 103 ? -5.764 3.482 -39.529 1.00 89.81 103 GLN A O 1
ATOM 830 N N . GLY A 1 104 ? -5.638 2.747 -37.413 1.00 90.31 104 GLY A N 1
ATOM 831 C CA . GLY A 1 104 ? -6.400 1.519 -37.622 1.00 90.31 104 GLY A CA 1
ATOM 832 C C . GLY A 1 104 ? -5.609 0.390 -38.283 1.00 90.31 104 GLY A C 1
ATOM 833 O O . GLY A 1 104 ? -6.229 -0.568 -38.744 1.00 90.31 104 GLY A O 1
ATOM 834 N N . LEU A 1 105 ? -4.272 0.476 -38.334 1.00 87.12 105 LEU A N 1
ATOM 835 C CA . LEU A 1 105 ? -3.449 -0.597 -38.890 1.00 87.12 105 LEU A CA 1
ATOM 836 C C . LEU A 1 105 ? -3.567 -1.857 -38.031 1.00 87.12 105 LEU A C 1
ATOM 838 O O . LEU A 1 105 ? -3.578 -1.828 -36.797 1.00 87.12 105 LEU A O 1
ATOM 842 N N . THR A 1 106 ? -3.612 -2.993 -38.710 1.00 89.06 106 THR A N 1
ATOM 843 C CA . THR A 1 106 ? -3.624 -4.307 -38.082 1.00 89.06 106 THR A CA 1
ATOM 844 C C . THR A 1 106 ? -2.234 -4.678 -37.569 1.00 89.06 106 THR A C 1
ATOM 846 O O . THR A 1 106 ? -1.206 -4.191 -38.039 1.00 89.06 106 THR A O 1
ATOM 849 N N . TYR A 1 107 ? -2.178 -5.611 -36.619 1.00 85.25 107 TYR A N 1
ATOM 850 C CA . TYR A 1 107 ? -0.915 -6.084 -36.042 1.00 85.25 107 TYR A CA 1
ATOM 851 C C . TYR A 1 107 ? 0.102 -6.557 -37.096 1.00 85.25 107 TYR A C 1
ATOM 853 O O . TYR A 1 107 ? 1.295 -6.309 -36.947 1.00 85.25 107 TYR A O 1
ATOM 861 N N . GLN A 1 108 ? -0.357 -7.222 -38.162 1.00 81.81 108 GLN A N 1
ATOM 862 C CA . GLN A 1 108 ? 0.524 -7.719 -39.225 1.00 81.81 108 GLN A CA 1
ATOM 863 C C . GLN A 1 108 ? 1.158 -6.571 -40.023 1.00 81.81 108 GLN A C 1
ATOM 865 O O . GLN A 1 108 ? 2.339 -6.630 -40.349 1.00 81.81 108 GLN A O 1
ATOM 870 N N . GLU A 1 109 ? 0.405 -5.502 -40.285 1.00 84.56 109 GLU A N 1
ATOM 871 C CA . GLU A 1 109 ? 0.904 -4.316 -40.990 1.00 84.56 109 GLU A CA 1
ATOM 872 C C . GLU A 1 109 ? 1.889 -3.531 -40.125 1.00 84.56 109 GLU A C 1
ATOM 874 O O . GLU A 1 109 ? 2.955 -3.155 -40.600 1.00 84.56 109 GLU A O 1
ATOM 879 N N . ILE A 1 110 ? 1.580 -3.363 -38.835 1.00 86.56 110 ILE A N 1
ATOM 880 C CA . ILE A 1 110 ? 2.487 -2.727 -37.870 1.00 86.56 110 ILE A CA 1
ATOM 881 C C . ILE A 1 110 ? 3.787 -3.522 -37.766 1.00 86.56 110 ILE A C 1
ATOM 883 O O . ILE A 1 110 ? 4.869 -2.942 -37.781 1.00 86.56 110 ILE A O 1
ATOM 887 N N . LYS A 1 111 ? 3.697 -4.854 -37.700 1.00 83.75 111 LYS A N 1
ATOM 888 C CA . LYS A 1 111 ? 4.870 -5.722 -37.618 1.00 83.75 111 LYS A CA 1
ATOM 889 C C . LYS A 1 111 ? 5.787 -5.546 -38.826 1.00 83.75 111 LYS A C 1
ATOM 891 O O . LYS A 1 111 ? 6.978 -5.401 -38.619 1.00 83.75 111 LYS A O 1
ATOM 896 N N . ASN A 1 112 ? 5.243 -5.477 -40.040 1.00 85.69 112 ASN A N 1
ATOM 897 C CA . ASN A 1 112 ? 6.037 -5.295 -41.261 1.00 85.69 112 ASN A CA 1
ATOM 898 C C . ASN A 1 112 ? 6.693 -3.905 -41.384 1.00 85.6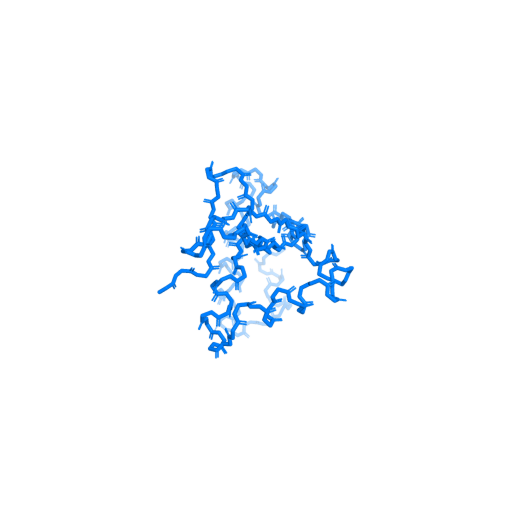9 112 ASN A C 1
ATOM 900 O O . ASN A 1 112 ? 7.570 -3.724 -42.222 1.00 85.69 112 ASN A O 1
ATOM 904 N N . GLN A 1 113 ? 6.234 -2.914 -40.613 1.00 78.19 113 GLN A N 1
ATOM 905 C CA . GLN A 1 113 ? 6.762 -1.543 -40.623 1.00 78.19 113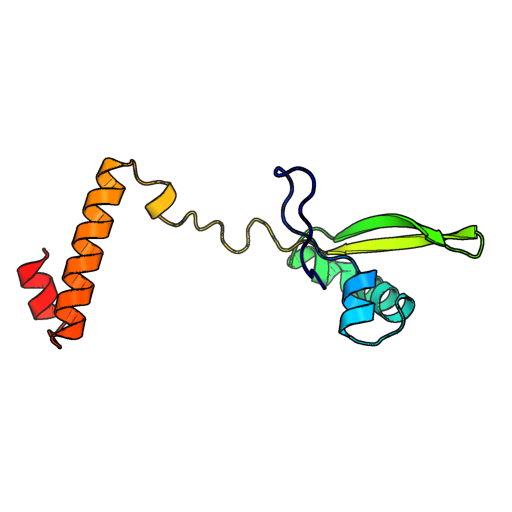 GLN A CA 1
ATOM 906 C C . GLN A 1 113 ? 7.738 -1.269 -39.470 1.00 78.19 113 GLN A C 1
ATOM 908 O O . GLN A 1 113 ? 8.553 -0.354 -39.556 1.00 78.19 113 GLN A O 1
ATOM 913 N N . VAL A 1 114 ? 7.615 -2.017 -38.370 1.00 76.19 114 VAL A N 1
ATOM 914 C CA . VAL A 1 114 ? 8.345 -1.780 -37.115 1.00 76.19 114 VAL A CA 1
ATOM 915 C C . VAL A 1 114 ? 9.431 -2.835 -36.856 1.00 76.19 114 VAL A C 1
ATOM 917 O O . VAL A 1 114 ? 10.405 -2.523 -36.170 1.00 76.19 114 VAL A O 1
ATOM 920 N N . MET A 1 115 ? 9.279 -4.063 -37.374 1.00 66.69 115 MET A N 1
ATOM 921 C CA . MET A 1 115 ? 10.246 -5.171 -37.266 1.00 66.69 115 MET A CA 1
ATOM 922 C C . MET A 1 115 ? 10.831 -5.531 -38.628 1.00 66.69 115 MET A C 1
ATOM 924 O O . MET A 1 115 ? 12.044 -5.829 -38.653 1.00 66.69 115 MET A O 1
#

Radius of gyration: 23.15 Å; chains: 1; bounding box: 37×28×71 Å

Organism: NCBI:txid119206

Sequence (115 aa):
MQLVYLENGKEAPYTLSSIVAECAEVQHHTVTRLIRKRQSSLNKFGKVGFKIQASESGQKEKDYKLRERENARKSTPALDLMTGDELARYRELATLVIMYLNQGLTYQEIKNQVM